Protein AF-A0A7U9XB16-F1 (afdb_monomer)

Foldseek 3Di:
DVLVVVLLVVLLVVLCCCQVPVQVVVVHDRDVLLSVLLNVLLCCVLVVHDDDDDDDPPRPVLVSNVSSVVSSLVSVCVRDPDDPVSPDDDDDDDDDPVVVVVSVVVVVVVVVVVPCDDPDDD

Solvent-accessible surface area (backbone atoms only — not comparable to full-atom values): 7614 Å² total; per-residue (Å²): 133,65,65,65,60,55,51,48,57,48,48,53,54,48,50,52,45,43,50,69,44,56,35,43,76,74,73,42,83,74,50,69,70,36,52,52,50,19,51,56,50,33,52,25,64,73,69,72,49,92,76,88,82,85,74,70,89,90,67,54,60,68,56,23,58,50,51,24,51,52,48,51,53,57,48,48,62,73,72,42,88,84,50,90,74,78,73,65,78,86,81,85,88,71,98,45,71,68,59,52,51,51,54,56,52,59,55,56,62,53,54,70,63,68,70,66,68,78,79,82,78,132

Mean predicted aligned error: 10.77 Å

Radius of gyration: 15.66 Å; Cα contacts (8 Å, |Δi|>4): 67; chains: 1; bounding box: 38×46×41 Å

Structure (mmCIF, N/CA/C/O backbone):
data_AF-A0A7U9XB16-F1
#
_entry.id   AF-A0A7U9XB16-F1
#
loop_
_atom_site.group_PDB
_atom_site.id
_atom_site.type_symbol
_atom_site.label_atom_id
_atom_site.label_alt_id
_atom_site.label_comp_id
_atom_site.label_asym_id
_atom_site.label_entity_id
_atom_site.label_seq_id
_atom_site.pdbx_PDB_ins_code
_atom_site.Cartn_x
_atom_site.Cartn_y
_atom_site.Cartn_z
_atom_site.occupancy
_atom_site.B_iso_or_equiv
_atom_site.auth_seq_id
_atom_site.auth_comp_id
_atom_site.auth_asym_id
_atom_site.auth_atom_id
_atom_site.pdbx_PDB_model_num
ATOM 1 N N . MET A 1 1 ? 15.401 4.416 -19.936 1.00 49.44 1 MET A N 1
ATOM 2 C CA . MET A 1 1 ? 14.492 4.409 -18.764 1.00 49.44 1 MET A CA 1
ATOM 3 C C . MET A 1 1 ? 13.010 4.359 -19.190 1.00 49.44 1 MET A C 1
ATOM 5 O O . MET A 1 1 ? 12.194 5.115 -18.683 1.00 49.44 1 MET A O 1
ATOM 9 N N . TYR A 1 2 ? 12.650 3.477 -20.139 1.00 48.41 2 TYR A N 1
ATOM 10 C CA . TYR A 1 2 ? 11.266 3.286 -20.622 1.00 48.41 2 TYR A CA 1
ATOM 11 C C . TYR A 1 2 ? 10.533 2.164 -19.861 1.00 48.41 2 TYR A C 1
ATOM 13 O O . TYR A 1 2 ? 9.336 2.269 -19.615 1.00 48.41 2 TYR A O 1
ATOM 21 N N . TYR A 1 3 ? 11.264 1.138 -19.411 1.00 53.72 3 TYR A N 1
ATOM 22 C CA . TYR A 1 3 ? 10.699 -0.035 -18.735 1.00 53.72 3 TYR A CA 1
ATOM 23 C C . TYR A 1 3 ? 10.036 0.284 -17.387 1.00 53.72 3 TYR A C 1
ATOM 25 O O . TYR A 1 3 ? 8.937 -0.190 -17.121 1.00 53.72 3 TYR A O 1
ATOM 33 N N . ILE A 1 4 ? 10.636 1.160 -16.573 1.00 62.09 4 ILE A N 1
ATOM 34 C CA . ILE A 1 4 ? 10.106 1.524 -15.244 1.00 62.09 4 ILE A CA 1
ATOM 35 C C . ILE A 1 4 ? 8.717 2.178 -15.348 1.00 62.09 4 ILE A C 1
ATOM 37 O O . ILE A 1 4 ? 7.835 1.884 -14.547 1.00 62.09 4 ILE A O 1
ATOM 41 N N . LYS A 1 5 ? 8.480 3.011 -16.373 1.00 66.88 5 LYS A N 1
ATOM 42 C CA . LYS A 1 5 ? 7.178 3.669 -16.579 1.00 66.88 5 LYS A CA 1
ATOM 43 C C . LYS A 1 5 ? 6.072 2.688 -16.969 1.00 66.88 5 LYS A C 1
ATOM 45 O O . LYS A 1 5 ? 4.922 2.897 -16.594 1.00 66.88 5 LYS A O 1
ATOM 50 N N . GLU A 1 6 ? 6.401 1.637 -17.716 1.00 73.12 6 GLU A N 1
ATOM 51 C CA . GLU A 1 6 ? 5.411 0.641 -18.136 1.00 73.12 6 GLU A CA 1
ATOM 52 C C . GLU A 1 6 ? 5.027 -0.292 -16.981 1.00 73.12 6 GLU A C 1
ATOM 54 O O . GLU A 1 6 ? 3.847 -0.593 -16.791 1.00 73.12 6 GLU A O 1
ATOM 59 N N . TYR A 1 7 ? 6.000 -0.673 -16.145 1.00 74.31 7 TYR A N 1
ATOM 60 C CA . TYR A 1 7 ? 5.732 -1.418 -14.915 1.00 74.31 7 TYR A CA 1
ATOM 61 C C . TYR A 1 7 ? 4.917 -0.609 -13.912 1.00 74.31 7 TYR A C 1
ATOM 63 O O . TYR A 1 7 ? 3.983 -1.155 -13.335 1.00 74.31 7 TYR A O 1
ATOM 71 N N . LEU A 1 8 ? 5.184 0.695 -13.780 1.00 75.94 8 LEU A N 1
ATOM 72 C CA . LEU A 1 8 ? 4.372 1.584 -12.950 1.00 75.94 8 LEU A CA 1
ATOM 73 C C . LEU A 1 8 ? 2.904 1.555 -13.402 1.00 75.94 8 LEU A C 1
ATOM 75 O O . LEU A 1 8 ? 2.014 1.233 -12.622 1.00 75.94 8 LEU A O 1
ATOM 79 N N . LYS A 1 9 ? 2.638 1.782 -14.695 1.00 83.06 9 LYS A N 1
ATOM 80 C CA . LYS A 1 9 ? 1.272 1.747 -15.252 1.00 83.06 9 LYS A CA 1
ATOM 81 C C . LYS A 1 9 ? 0.571 0.401 -15.063 1.00 83.06 9 LYS A C 1
ATOM 83 O O . LYS A 1 9 ? -0.655 0.364 -14.947 1.00 83.06 9 LYS A O 1
ATOM 88 N N . ARG A 1 10 ? 1.313 -0.709 -15.094 1.00 84.50 10 ARG A N 1
ATOM 89 C CA . ARG A 1 10 ? 0.769 -2.037 -14.774 1.00 84.50 10 ARG A CA 1
ATOM 90 C C . ARG A 1 10 ? 0.464 -2.169 -13.286 1.00 84.50 10 ARG A C 1
ATOM 92 O O . ARG A 1 10 ? -0.619 -2.632 -12.956 1.00 84.50 10 ARG A O 1
ATOM 99 N N . ALA A 1 11 ? 1.349 -1.692 -12.415 1.00 85.75 11 ALA A N 1
ATOM 100 C CA . ALA A 1 11 ? 1.143 -1.698 -10.973 1.00 85.75 11 ALA A CA 1
ATOM 101 C C . ALA A 1 11 ? -0.085 -0.871 -10.561 1.00 85.75 11 ALA A C 1
ATOM 103 O O . ALA A 1 11 ? -0.903 -1.370 -9.798 1.00 85.75 11 ALA A O 1
ATOM 104 N N . HIS A 1 12 ? -0.287 0.328 -11.124 1.00 87.81 12 HIS A N 1
ATOM 105 C CA . HIS A 1 12 ? -1.511 1.105 -10.880 1.00 87.81 12 HIS A CA 1
ATOM 106 C C . HIS A 1 12 ? -2.767 0.349 -11.341 1.00 87.81 12 HIS A C 1
ATOM 108 O O . HIS A 1 12 ? -3.714 0.223 -10.575 1.00 87.81 12 HIS A O 1
ATOM 114 N N . ARG A 1 13 ? -2.762 -0.250 -12.540 1.00 88.69 13 ARG A N 1
ATOM 115 C CA . ARG A 1 13 ? -3.906 -1.061 -12.997 1.00 88.69 13 ARG A CA 1
ATOM 116 C C . ARG A 1 13 ? -4.171 -2.281 -12.113 1.00 88.69 13 ARG A C 1
ATOM 118 O O . ARG A 1 13 ? -5.326 -2.654 -11.911 1.00 88.69 13 ARG A O 1
ATOM 125 N N . GLU A 1 14 ? -3.122 -2.912 -11.588 1.00 89.69 14 GLU A N 1
ATOM 126 C CA . GLU A 1 14 ? -3.270 -4.009 -10.630 1.00 89.69 14 GLU A CA 1
ATOM 127 C C . GLU A 1 14 ? -3.847 -3.526 -9.296 1.00 89.69 14 GLU A C 1
ATOM 129 O O . GLU A 1 14 ? -4.705 -4.218 -8.759 1.00 89.69 14 GLU A O 1
ATOM 134 N N . ILE A 1 15 ? -3.463 -2.342 -8.797 1.00 89.12 15 ILE A N 1
ATOM 135 C CA . ILE A 1 15 ? -4.104 -1.726 -7.619 1.00 89.12 15 ILE A CA 1
ATOM 136 C C . ILE A 1 15 ? -5.609 -1.598 -7.868 1.00 89.12 15 ILE A C 1
ATOM 138 O O . ILE A 1 15 ? -6.395 -2.132 -7.088 1.00 89.12 15 ILE A O 1
ATOM 142 N N . ASP A 1 16 ? -6.016 -0.975 -8.975 1.00 90.44 16 ASP A N 1
ATOM 143 C CA . ASP A 1 16 ? -7.437 -0.808 -9.298 1.00 90.44 16 ASP A CA 1
ATOM 144 C C . ASP A 1 16 ? -8.170 -2.152 -9.348 1.00 90.44 16 ASP A C 1
ATOM 146 O O . ASP A 1 16 ? -9.249 -2.299 -8.781 1.00 90.44 16 ASP A O 1
ATOM 150 N N . THR A 1 17 ? -7.561 -3.162 -9.972 1.00 89.25 17 THR A N 1
ATOM 151 C CA . THR A 1 17 ? -8.146 -4.506 -10.078 1.00 89.25 17 THR A CA 1
ATOM 152 C C . THR A 1 17 ? -8.288 -5.166 -8.704 1.00 89.25 17 THR A C 1
ATOM 154 O O . THR A 1 17 ? -9.328 -5.745 -8.396 1.00 89.25 17 THR A O 1
ATOM 157 N N . ILE A 1 18 ? -7.277 -5.050 -7.842 1.00 87.94 18 ILE A N 1
ATOM 158 C CA . ILE A 1 18 ? -7.308 -5.622 -6.493 1.00 87.94 18 ILE A CA 1
ATOM 159 C C . ILE A 1 18 ? -8.415 -4.965 -5.665 1.00 87.94 18 ILE A C 1
ATOM 161 O O . ILE A 1 18 ? -9.230 -5.665 -5.071 1.00 87.94 18 ILE A O 1
ATOM 165 N N . PHE A 1 19 ? -8.485 -3.635 -5.647 1.00 87.50 19 PHE A N 1
ATOM 166 C CA . PHE A 1 19 ? -9.441 -2.927 -4.796 1.00 87.50 19 PHE A CA 1
ATOM 167 C C . PHE A 1 19 ? -10.868 -2.904 -5.344 1.00 87.50 19 PHE A C 1
ATOM 169 O O . PHE A 1 19 ? -11.803 -2.841 -4.550 1.00 87.50 19 PHE A O 1
ATOM 176 N N . ARG A 1 20 ? -11.058 -2.938 -6.669 1.00 88.88 20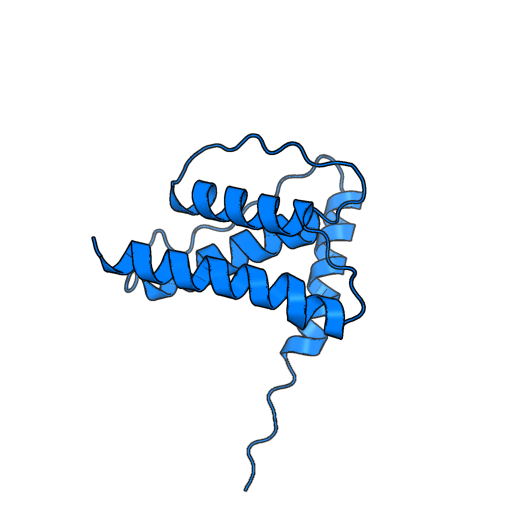 ARG A N 1
ATOM 177 C CA . ARG A 1 20 ? -12.386 -2.832 -7.302 1.00 88.88 20 ARG A CA 1
ATOM 178 C C . ARG A 1 20 ? -12.981 -4.169 -7.731 1.00 88.88 20 ARG A C 1
ATOM 180 O O . ARG A 1 20 ? -14.187 -4.226 -7.944 1.00 88.88 20 ARG A O 1
ATOM 187 N N . VAL A 1 21 ? -12.172 -5.221 -7.853 1.00 88.44 21 VAL A N 1
ATOM 188 C CA . VAL A 1 21 ? -12.638 -6.562 -8.248 1.00 88.44 21 VAL A CA 1
ATOM 189 C C . VAL A 1 21 ? -12.365 -7.565 -7.135 1.00 88.44 21 VAL A C 1
ATOM 191 O O . VAL A 1 21 ? -13.303 -8.034 -6.497 1.00 88.44 21 VAL A O 1
ATOM 194 N N . LEU A 1 22 ? -11.089 -7.823 -6.827 1.00 86.50 22 LEU A N 1
ATOM 195 C CA . LEU A 1 22 ? -10.709 -8.901 -5.908 1.00 86.50 22 LEU A CA 1
ATOM 196 C C . LEU A 1 22 ? -11.263 -8.677 -4.494 1.00 86.50 22 LEU A C 1
ATOM 198 O O . LEU A 1 22 ? -11.813 -9.581 -3.876 1.00 86.50 22 LEU A O 1
ATOM 202 N N . PHE A 1 23 ? -11.123 -7.469 -3.958 1.00 85.44 23 PHE A N 1
ATOM 203 C CA . PHE A 1 23 ? -11.565 -7.136 -2.606 1.00 85.44 23 PHE A CA 1
ATOM 204 C C . PHE A 1 23 ? -13.098 -7.219 -2.454 1.00 85.44 23 PHE A C 1
ATOM 206 O O . PHE A 1 23 ? -13.553 -7.879 -1.514 1.00 85.44 23 PHE A O 1
ATOM 213 N N . PRO A 1 24 ? -13.899 -6.650 -3.374 1.00 85.69 24 PRO A N 1
ATOM 214 C CA . PRO A 1 24 ? -15.351 -6.830 -3.397 1.00 85.69 24 PRO A CA 1
ATOM 215 C C . PRO A 1 24 ? -15.820 -8.274 -3.532 1.00 85.69 24 PRO A C 1
ATOM 217 O O . PRO A 1 24 ? -16.772 -8.652 -2.852 1.00 85.69 24 PRO A O 1
ATOM 220 N N . GLU A 1 25 ? -15.144 -9.100 -4.335 1.00 86.12 25 GLU A N 1
ATOM 221 C CA . GLU A 1 25 ? -15.458 -10.534 -4.445 1.00 86.12 25 GLU A CA 1
ATOM 222 C C . GLU A 1 25 ? -15.322 -11.269 -3.103 1.00 86.12 25 GLU A C 1
ATOM 224 O O . GLU A 1 25 ? -16.076 -12.198 -2.822 1.00 86.12 25 GLU A O 1
ATOM 229 N N . HIS A 1 26 ? -14.417 -10.810 -2.236 1.00 82.06 26 HIS A N 1
ATOM 230 C CA . HIS A 1 26 ? -14.216 -11.349 -0.887 1.00 82.06 26 HIS A CA 1
ATOM 231 C C . HIS A 1 26 ? -15.040 -10.605 0.184 1.00 82.06 26 HIS A C 1
ATOM 233 O O . HIS A 1 26 ? -14.792 -10.758 1.381 1.00 82.06 26 HIS A O 1
ATOM 239 N N . GLY A 1 27 ? -16.023 -9.792 -0.222 1.00 81.31 27 GLY A N 1
ATOM 240 C CA . GLY A 1 27 ? -16.949 -9.103 0.682 1.00 81.31 27 GLY A CA 1
ATOM 241 C C . GLY A 1 27 ? -16.409 -7.815 1.310 1.00 81.31 27 GLY A C 1
ATOM 242 O O . GLY A 1 27 ? -16.980 -7.331 2.289 1.00 81.31 27 GLY A O 1
ATOM 243 N N . MET A 1 28 ? -15.323 -7.241 0.781 1.00 81.88 28 MET A N 1
ATOM 244 C CA . MET A 1 28 ? -14.808 -5.948 1.241 1.00 81.88 28 MET A CA 1
ATOM 245 C C . MET A 1 28 ? -15.418 -4.779 0.460 1.00 81.88 28 MET A C 1
ATOM 247 O O . MET A 1 28 ? -15.577 -4.828 -0.755 1.00 81.88 28 MET A O 1
ATOM 251 N N . ALA A 1 29 ? -15.739 -3.691 1.159 1.00 82.81 29 ALA A N 1
ATOM 252 C CA . ALA A 1 29 ? -16.276 -2.488 0.529 1.00 82.81 29 ALA A CA 1
ATOM 253 C C . ALA A 1 29 ? -15.188 -1.716 -0.236 1.00 82.81 29 ALA A C 1
ATOM 255 O O . ALA A 1 29 ? -14.095 -1.497 0.291 1.00 82.81 29 ALA A O 1
ATOM 256 N N . VAL A 1 30 ? -15.521 -1.243 -1.440 1.00 83.31 30 VAL A N 1
ATOM 257 C CA . VAL A 1 30 ? -14.660 -0.336 -2.213 1.00 83.31 30 VAL A CA 1
ATOM 258 C C . VAL A 1 30 ? -14.651 1.040 -1.555 1.00 83.31 30 VAL A C 1
ATOM 260 O O . VAL A 1 30 ? -15.705 1.588 -1.230 1.00 83.31 30 VAL A O 1
ATOM 263 N N . ARG A 1 31 ? -13.457 1.602 -1.365 1.00 84.62 31 ARG A N 1
ATOM 264 C CA . ARG A 1 31 ? -13.245 2.945 -0.815 1.00 84.62 31 ARG A CA 1
ATOM 265 C C . ARG A 1 31 ? -12.203 3.662 -1.658 1.00 84.62 31 ARG A C 1
ATOM 267 O O . ARG A 1 31 ? -11.048 3.244 -1.681 1.00 84.62 31 ARG A O 1
ATOM 274 N N . GLU A 1 32 ? -12.599 4.720 -2.353 1.00 84.75 32 GLU A N 1
ATOM 275 C CA . GLU A 1 32 ? -11.709 5.424 -3.287 1.00 84.75 32 GLU A CA 1
ATOM 276 C C . GLU A 1 32 ? -10.523 6.077 -2.566 1.00 84.75 32 GLU A C 1
ATOM 278 O O . GLU A 1 32 ? -9.404 6.050 -3.070 1.00 84.75 32 GLU A O 1
ATOM 283 N N . GLU A 1 33 ? -10.709 6.550 -1.332 1.00 83.56 33 GLU A N 1
ATOM 284 C CA . GLU A 1 33 ? -9.624 7.115 -0.524 1.00 83.56 33 GLU A CA 1
ATOM 285 C C . GLU A 1 33 ? -8.537 6.076 -0.219 1.00 83.56 33 GLU A C 1
ATOM 287 O O . GLU A 1 33 ? -7.353 6.400 -0.142 1.00 83.56 33 GLU A O 1
ATOM 292 N N . GLN A 1 34 ? -8.923 4.805 -0.070 1.00 85.06 34 GLN A N 1
ATOM 293 C CA . GLN A 1 34 ? -7.991 3.701 0.154 1.00 85.06 34 GLN A CA 1
ATOM 294 C C . GLN A 1 34 ? -7.170 3.393 -1.109 1.00 85.06 34 GLN A C 1
ATOM 296 O O . GLN A 1 34 ? -5.977 3.102 -1.008 1.00 85.06 34 GLN A O 1
ATOM 301 N N . ILE A 1 35 ? -7.803 3.482 -2.282 1.00 88.06 35 ILE A N 1
ATOM 302 C CA . ILE A 1 35 ? -7.179 3.271 -3.596 1.00 88.06 35 ILE A CA 1
ATOM 303 C C . ILE A 1 35 ? -6.188 4.400 -3.886 1.00 88.06 35 ILE A C 1
ATOM 305 O O . ILE A 1 35 ? -5.026 4.139 -4.197 1.00 88.06 35 ILE A O 1
ATOM 309 N N . MET A 1 36 ? -6.615 5.651 -3.694 1.00 87.38 36 MET A N 1
ATOM 310 C CA . MET A 1 36 ? -5.761 6.829 -3.851 1.00 87.38 36 MET A CA 1
ATOM 311 C C . MET A 1 36 ? -4.536 6.770 -2.938 1.00 87.38 36 MET A C 1
ATOM 313 O O . MET A 1 36 ? -3.416 6.961 -3.409 1.00 87.38 36 MET A O 1
ATOM 317 N N . LEU A 1 37 ? -4.733 6.423 -1.661 1.00 87.44 37 LEU A N 1
ATOM 318 C CA . LEU A 1 37 ? -3.63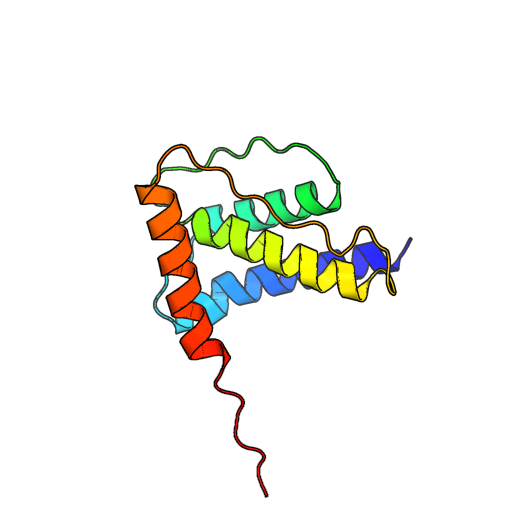7 6.231 -0.714 1.00 87.44 37 LEU A CA 1
ATOM 319 C C . LEU A 1 37 ? -2.660 5.149 -1.196 1.00 87.44 37 LEU A C 1
ATOM 321 O O . LEU A 1 37 ? -1.449 5.327 -1.118 1.00 87.44 37 LEU A O 1
ATOM 325 N N . CYS A 1 38 ? -3.167 4.025 -1.711 1.00 89.00 38 CYS A N 1
ATOM 326 C CA . CYS A 1 38 ? -2.319 2.947 -2.217 1.00 89.00 38 CYS A CA 1
ATOM 327 C C . CYS A 1 38 ? -1.455 3.404 -3.403 1.00 89.00 38 CYS A C 1
ATOM 329 O O . CYS A 1 38 ? -0.277 3.048 -3.469 1.00 89.00 38 CYS A O 1
ATOM 331 N N . HIS A 1 39 ? -2.017 4.192 -4.323 1.00 88.62 39 HIS A N 1
ATOM 332 C CA . HIS A 1 39 ? -1.271 4.757 -5.447 1.00 88.62 39 HIS A CA 1
ATOM 333 C C . HIS A 1 39 ? -0.192 5.734 -4.989 1.00 88.62 39 HIS A C 1
ATOM 335 O O . HIS A 1 39 ? 0.965 5.575 -5.370 1.00 88.62 39 HIS A O 1
ATOM 341 N N . GLU A 1 40 ? -0.547 6.683 -4.122 1.00 87.75 40 GLU A N 1
ATOM 342 C CA . GLU A 1 40 ? 0.401 7.656 -3.580 1.00 87.75 40 GLU A CA 1
ATOM 343 C C . GLU A 1 40 ? 1.558 6.955 -2.855 1.00 87.75 40 GLU A C 1
ATOM 345 O O . GLU A 1 40 ? 2.729 7.290 -3.042 1.00 87.75 40 GLU A O 1
ATOM 350 N N . MET A 1 41 ? 1.257 5.936 -2.051 1.00 87.38 41 MET A N 1
ATOM 351 C CA . MET A 1 41 ? 2.284 5.173 -1.349 1.00 87.38 41 MET A CA 1
ATOM 352 C C . MET A 1 41 ? 3.185 4.394 -2.306 1.00 87.38 41 MET A C 1
ATOM 354 O O . MET A 1 41 ? 4.399 4.379 -2.105 1.00 87.38 41 MET A O 1
ATOM 358 N N . LEU A 1 42 ? 2.626 3.762 -3.342 1.00 86.62 42 LEU A N 1
ATOM 359 C CA . LEU A 1 42 ? 3.411 3.034 -4.339 1.00 86.62 42 LEU A CA 1
ATOM 360 C C . LEU A 1 42 ? 4.389 3.967 -5.070 1.00 86.62 42 LEU A C 1
ATOM 362 O O . LEU A 1 42 ? 5.571 3.636 -5.191 1.00 86.62 42 LEU A O 1
ATOM 366 N N . ASP A 1 43 ? 3.915 5.137 -5.499 1.00 85.38 43 ASP A N 1
ATOM 367 C CA . ASP A 1 43 ? 4.733 6.139 -6.186 1.00 85.38 43 ASP A CA 1
ATOM 368 C C . ASP A 1 43 ? 5.882 6.630 -5.304 1.00 85.38 43 ASP A C 1
ATOM 370 O O . ASP A 1 43 ? 7.028 6.721 -5.752 1.00 85.38 43 ASP A O 1
ATOM 374 N N . ASN A 1 44 ? 5.611 6.879 -4.022 1.00 84.88 44 ASN A N 1
ATOM 375 C CA . ASN A 1 44 ? 6.633 7.316 -3.075 1.00 84.88 44 ASN A CA 1
ATOM 376 C C . ASN A 1 44 ? 7.635 6.207 -2.719 1.00 84.88 44 ASN A C 1
ATOM 378 O O . ASN A 1 44 ? 8.835 6.477 -2.632 1.00 84.88 44 ASN A O 1
ATOM 382 N N . LEU A 1 45 ? 7.181 4.956 -2.580 1.00 80.81 45 LEU A N 1
ATOM 383 C CA . LEU A 1 45 ? 8.055 3.803 -2.336 1.00 80.81 45 LEU A CA 1
ATOM 384 C C . LEU A 1 45 ? 9.019 3.562 -3.507 1.00 80.81 45 LEU A C 1
ATOM 386 O O . LEU A 1 45 ? 10.203 3.305 -3.283 1.00 80.81 45 LEU A O 1
ATOM 390 N N . LEU A 1 46 ? 8.538 3.677 -4.749 1.00 76.19 46 LEU A N 1
ATOM 391 C CA . LEU A 1 46 ? 9.365 3.526 -5.952 1.00 76.19 46 LEU A CA 1
ATOM 392 C C . LEU A 1 46 ? 10.259 4.746 -6.200 1.00 76.19 46 LEU A C 1
ATOM 394 O O . LEU A 1 46 ? 11.416 4.594 -6.593 1.00 76.19 46 LEU A O 1
ATOM 398 N N . GLY A 1 47 ? 9.750 5.946 -5.915 1.00 73.69 47 GLY A N 1
ATOM 399 C CA . GLY A 1 47 ? 10.502 7.198 -5.968 1.00 73.69 47 GLY A CA 1
ATOM 400 C C . GLY A 1 47 ? 11.541 7.352 -4.854 1.00 73.69 47 GLY A C 1
ATOM 401 O O . GLY A 1 47 ? 12.358 8.266 -4.925 1.00 73.69 47 GLY A O 1
ATOM 402 N N . ARG A 1 48 ? 11.541 6.457 -3.850 1.00 73.62 48 ARG A N 1
ATOM 403 C CA . ARG A 1 48 ? 12.364 6.534 -2.626 1.00 73.62 48 ARG A CA 1
ATOM 404 C C . ARG A 1 48 ? 12.172 7.850 -1.863 1.00 73.62 48 ARG A C 1
ATOM 406 O O . ARG A 1 48 ? 13.109 8.362 -1.253 1.00 73.62 48 ARG A O 1
ATOM 413 N N . ASN A 1 49 ? 10.952 8.373 -1.897 1.00 80.12 49 ASN A N 1
ATOM 414 C CA . ASN A 1 49 ? 10.568 9.616 -1.245 1.00 80.12 49 ASN A CA 1
ATOM 415 C C . ASN A 1 49 ? 9.869 9.337 0.088 1.00 80.12 49 ASN A C 1
ATOM 417 O O . ASN A 1 49 ? 9.281 8.275 0.299 1.00 80.12 49 ASN A O 1
ATOM 421 N N . ILE A 1 50 ? 9.924 10.313 0.991 1.00 82.12 50 ILE A N 1
ATOM 422 C CA . ILE A 1 50 ? 9.143 10.290 2.228 1.00 82.12 50 ILE A CA 1
ATOM 423 C C . ILE A 1 50 ? 7.774 10.897 1.922 1.00 82.12 50 ILE A C 1
ATOM 425 O O . ILE A 1 50 ? 7.698 12.044 1.485 1.00 82.12 50 ILE A O 1
ATOM 429 N N . ALA A 1 51 ? 6.711 10.135 2.179 1.00 80.69 51 ALA A N 1
ATOM 430 C CA . ALA A 1 51 ? 5.329 10.582 2.042 1.00 80.69 51 ALA A CA 1
ATOM 431 C C . ALA A 1 51 ? 4.693 10.790 3.417 1.00 80.69 51 ALA A C 1
ATOM 433 O O . ALA A 1 51 ? 4.855 9.956 4.313 1.00 80.69 51 ALA A O 1
ATOM 434 N N . LEU A 1 52 ? 3.945 11.880 3.573 1.00 81.19 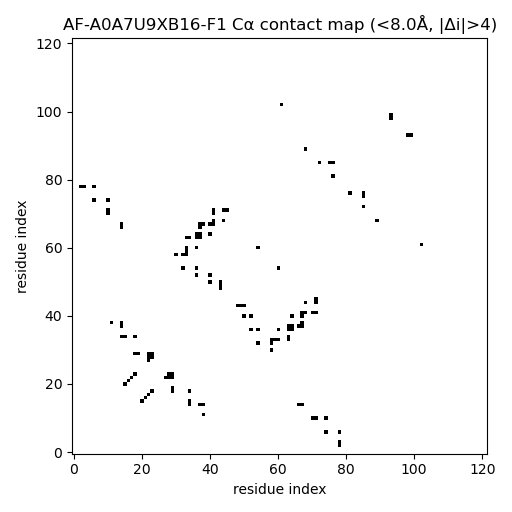52 LEU A N 1
ATOM 435 C CA . LEU A 1 52 ? 3.085 12.112 4.728 1.00 81.19 52 LEU A CA 1
ATOM 436 C C . LEU A 1 52 ? 1.641 11.936 4.274 1.00 81.19 52 LEU A C 1
ATOM 438 O O . LEU A 1 52 ? 1.034 12.869 3.759 1.00 81.19 52 LEU A O 1
ATOM 442 N N . CYS A 1 53 ? 1.112 10.728 4.447 1.00 76.12 53 CYS A N 1
ATOM 443 C CA . CYS A 1 53 ? -0.235 10.403 4.003 1.00 76.12 53 CYS A CA 1
ATOM 444 C C . CYS A 1 53 ? -1.198 10.469 5.192 1.00 76.12 53 CYS A C 1
ATOM 446 O O . CYS A 1 53 ? -1.136 9.627 6.095 1.00 76.12 53 CYS A O 1
ATOM 448 N N . ASP A 1 54 ? -2.084 11.462 5.194 1.00 71.38 54 ASP A N 1
ATOM 449 C CA . ASP A 1 54 ? -3.166 11.536 6.169 1.00 71.38 54 ASP A CA 1
ATOM 450 C C . ASP A 1 54 ? -4.346 10.702 5.671 1.00 71.38 54 ASP A C 1
ATOM 452 O O . ASP A 1 54 ? -4.789 10.825 4.531 1.00 71.38 54 ASP A O 1
ATOM 456 N N . ALA A 1 55 ? -4.846 9.807 6.511 1.00 67.62 55 ALA A N 1
ATOM 457 C CA . ALA A 1 55 ? -5.982 8.987 6.137 1.00 67.62 55 ALA A CA 1
ATOM 458 C C . ALA A 1 55 ? -6.864 8.738 7.356 1.00 67.62 55 ALA A C 1
ATOM 460 O O . ALA A 1 55 ? -6.400 8.319 8.422 1.00 67.62 55 ALA A O 1
ATOM 461 N N . GLY A 1 56 ? -8.164 8.977 7.182 1.00 67.12 56 GLY A N 1
ATOM 462 C CA . GLY A 1 56 ? -9.174 8.886 8.233 1.00 67.12 56 GLY A CA 1
ATOM 463 C C . GLY A 1 56 ? -9.219 7.528 8.943 1.00 67.12 56 GLY A C 1
ATOM 464 O O . GLY A 1 56 ? -8.793 6.481 8.431 1.00 67.12 56 GLY A O 1
ATOM 465 N N . VAL A 1 57 ? -9.694 7.534 10.188 1.00 66.25 57 VAL A N 1
ATOM 466 C CA . VAL A 1 57 ? -9.821 6.327 11.020 1.00 66.25 57 VAL A CA 1
ATOM 467 C C . VAL A 1 57 ? -10.839 5.370 10.388 1.00 66.25 57 VAL A C 1
ATOM 469 O O . VAL A 1 57 ? -11.885 5.790 9.914 1.00 66.25 57 VAL A O 1
ATOM 472 N N . GLY A 1 58 ? -10.522 4.073 10.348 1.00 65.25 58 GLY A N 1
ATOM 473 C CA . GLY A 1 58 ? -11.445 3.048 9.848 1.00 65.25 58 GLY A CA 1
ATOM 474 C C . GLY A 1 58 ? -11.482 2.841 8.330 1.00 65.25 58 GLY A C 1
ATOM 475 O O . GLY A 1 58 ? -12.148 1.906 7.903 1.00 65.25 58 GLY A O 1
ATOM 476 N N . ILE A 1 59 ? -10.729 3.604 7.521 1.00 67.44 59 ILE A N 1
ATOM 477 C CA . ILE A 1 59 ? -10.728 3.513 6.038 1.00 67.44 59 ILE A CA 1
ATOM 478 C C . ILE A 1 59 ? -10.103 2.208 5.499 1.00 67.44 59 ILE A C 1
ATOM 480 O O . ILE A 1 59 ? -10.359 1.827 4.364 1.00 67.44 59 ILE A O 1
ATOM 484 N N . GLY A 1 60 ? -9.379 1.440 6.319 1.00 67.56 60 GLY A N 1
ATOM 485 C CA . GLY A 1 60 ? -8.708 0.211 5.863 1.00 67.56 60 GLY A CA 1
ATOM 486 C C . GLY A 1 60 ? -7.292 0.456 5.331 1.00 67.56 60 GLY A C 1
ATOM 487 O O . GLY A 1 60 ? -6.790 -0.313 4.514 1.00 67.56 60 GLY A O 1
ATOM 488 N N . LYS A 1 61 ? -6.621 1.505 5.834 1.00 81.94 61 LYS A N 1
ATOM 489 C CA . LYS A 1 61 ? -5.230 1.878 5.509 1.00 81.94 61 LYS A CA 1
ATOM 490 C C . LYS A 1 61 ? -4.269 0.687 5.486 1.00 81.94 61 LYS A C 1
ATOM 492 O O . LYS A 1 61 ? -3.360 0.657 4.668 1.00 81.94 61 LYS A O 1
ATOM 497 N N . THR A 1 62 ? -4.514 -0.308 6.342 1.00 82.88 62 THR A N 1
ATOM 498 C CA . THR A 1 62 ? -3.727 -1.540 6.418 1.00 82.88 62 THR A CA 1
ATOM 499 C C . THR A 1 62 ? -3.568 -2.270 5.108 1.00 82.88 62 THR A C 1
ATOM 501 O O . THR A 1 62 ? -2.446 -2.569 4.711 1.00 82.88 62 THR A O 1
ATOM 504 N N . TYR A 1 63 ? -4.661 -2.489 4.393 1.00 82.00 63 TYR A N 1
ATOM 505 C CA . TYR A 1 63 ? -4.569 -3.138 3.096 1.00 82.00 63 TYR A CA 1
ATOM 506 C C . TYR A 1 63 ? -3.917 -2.235 2.043 1.00 82.00 63 TYR A C 1
ATOM 508 O O . TYR A 1 63 ? -3.189 -2.750 1.205 1.00 82.00 63 TYR A O 1
ATOM 516 N N . ALA A 1 64 ? -4.095 -0.909 2.118 1.00 85.81 64 ALA A N 1
ATOM 517 C CA . ALA A 1 64 ? -3.477 0.031 1.178 1.00 85.81 64 ALA A CA 1
ATOM 518 C C . ALA A 1 64 ? -1.945 -0.064 1.198 1.00 85.81 64 ALA A C 1
ATOM 520 O O . ALA A 1 64 ? -1.333 -0.353 0.171 1.00 85.81 64 ALA A O 1
ATOM 521 N N . TYR A 1 65 ? -1.314 0.086 2.369 1.00 85.56 65 TYR A N 1
ATOM 522 C CA . TYR A 1 65 ? 0.148 0.012 2.427 1.00 85.56 65 TYR A CA 1
ATOM 523 C C . TYR A 1 65 ? 0.692 -1.397 2.200 1.00 85.56 65 TYR A C 1
ATOM 525 O O . TYR A 1 65 ? 1.772 -1.534 1.631 1.00 85.56 65 TYR A O 1
ATOM 533 N N . LEU A 1 66 ? -0.040 -2.449 2.586 1.00 86.31 66 LEU A N 1
ATOM 534 C CA . LEU A 1 66 ? 0.378 -3.825 2.308 1.00 86.31 66 LEU A CA 1
ATOM 535 C C . LEU A 1 66 ? 0.378 -4.121 0.804 1.00 86.31 66 LEU A C 1
ATOM 537 O O . LEU A 1 66 ? 1.378 -4.624 0.295 1.00 86.31 66 LEU A O 1
ATOM 541 N N . VAL A 1 67 ? -0.695 -3.769 0.087 1.00 87.88 67 VAL A N 1
ATOM 542 C CA . VAL A 1 67 ? -0.787 -3.961 -1.369 1.00 87.88 67 VAL A CA 1
ATOM 543 C C . VAL A 1 67 ? 0.293 -3.149 -2.084 1.00 87.88 67 VAL A C 1
ATOM 545 O O . VAL A 1 67 ? 1.009 -3.708 -2.914 1.00 87.88 67 VAL A O 1
ATOM 548 N N . ALA A 1 68 ? 0.496 -1.882 -1.707 1.00 86.94 68 ALA A N 1
ATOM 549 C CA . ALA A 1 68 ? 1.568 -1.055 -2.264 1.00 86.94 68 ALA A CA 1
ATOM 550 C C . ALA A 1 68 ? 2.954 -1.702 -2.080 1.00 86.94 68 ALA A C 1
ATOM 552 O O . ALA A 1 68 ? 3.734 -1.778 -3.029 1.00 86.94 68 ALA A O 1
ATOM 553 N N . CYS A 1 69 ? 3.249 -2.236 -0.890 1.00 84.88 69 CYS A N 1
ATOM 554 C CA . CYS A 1 69 ? 4.521 -2.903 -0.603 1.00 84.88 69 CYS A CA 1
ATOM 555 C C . CYS A 1 69 ? 4.709 -4.206 -1.396 1.00 84.88 69 CYS A C 1
ATOM 557 O O . CYS A 1 69 ? 5.805 -4.470 -1.893 1.00 84.88 69 CYS A O 1
ATOM 559 N N . VAL A 1 70 ? 3.654 -5.017 -1.530 1.00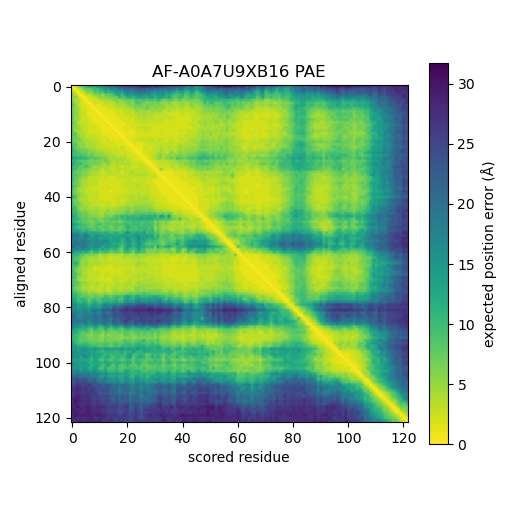 85.81 70 VAL A N 1
ATOM 560 C CA . VAL A 1 70 ? 3.686 -6.271 -2.303 1.00 85.81 70 VAL A CA 1
ATOM 561 C C . VAL A 1 70 ? 3.901 -5.988 -3.787 1.00 85.81 70 VAL A C 1
ATOM 563 O O . VAL A 1 70 ? 4.743 -6.631 -4.414 1.00 85.81 70 VAL A O 1
ATOM 566 N N . LEU A 1 71 ? 3.190 -5.008 -4.349 1.00 84.88 71 LEU A N 1
ATOM 567 C CA . LEU A 1 71 ? 3.344 -4.629 -5.752 1.00 84.88 71 LEU A CA 1
ATOM 568 C C . LEU A 1 71 ? 4.714 -4.010 -6.017 1.00 84.88 71 LEU A C 1
ATOM 570 O O . LEU A 1 71 ? 5.370 -4.403 -6.977 1.00 84.88 71 LEU A O 1
ATOM 574 N N . MET A 1 72 ? 5.193 -3.123 -5.141 1.00 80.38 72 MET A N 1
ATOM 575 C CA . MET A 1 72 ? 6.550 -2.581 -5.231 1.00 80.38 72 MET A CA 1
ATOM 576 C C . MET A 1 72 ? 7.586 -3.708 -5.289 1.00 80.38 72 MET A C 1
ATOM 578 O O . MET A 1 72 ? 8.376 -3.754 -6.225 1.00 80.38 72 MET A O 1
ATOM 582 N N . ARG A 1 73 ? 7.508 -4.689 -4.380 1.00 78.00 73 ARG A N 1
ATOM 583 C CA . ARG A 1 73 ? 8.372 -5.882 -4.397 1.00 78.00 73 ARG A CA 1
ATOM 584 C C . ARG A 1 73 ? 8.255 -6.679 -5.698 1.00 78.00 73 ARG A C 1
ATOM 586 O O . ARG A 1 73 ? 9.278 -6.994 -6.299 1.00 78.00 73 ARG A O 1
ATOM 593 N N . LYS A 1 74 ? 7.032 -6.996 -6.135 1.00 80.19 74 LYS A N 1
ATOM 594 C CA . LYS A 1 74 ? 6.767 -7.773 -7.357 1.00 80.19 74 LYS A CA 1
ATOM 595 C C . LYS A 1 74 ? 7.376 -7.103 -8.589 1.00 80.19 74 LYS A C 1
ATOM 597 O O . LYS A 1 74 ? 8.017 -7.772 -9.389 1.00 80.19 74 LYS A O 1
ATOM 602 N N . TYR A 1 75 ? 7.192 -5.794 -8.738 1.00 75.31 75 TYR A N 1
ATOM 603 C CA . TYR A 1 75 ? 7.676 -5.057 -9.904 1.00 75.31 75 TYR A CA 1
ATOM 604 C C . TYR A 1 75 ? 9.150 -4.673 -9.819 1.00 75.31 75 TYR A C 1
ATOM 606 O O . TYR A 1 75 ? 9.785 -4.601 -10.866 1.00 75.31 75 TYR A O 1
ATOM 614 N N . SER A 1 76 ? 9.715 -4.493 -8.622 1.00 68.44 76 SER A N 1
ATOM 615 C CA . SER A 1 76 ? 11.167 -4.370 -8.457 1.00 68.44 76 SER A CA 1
ATOM 616 C C . SER A 1 76 ? 11.875 -5.619 -8.983 1.00 68.44 76 SER A C 1
ATOM 618 O O . SER A 1 76 ? 12.692 -5.475 -9.884 1.00 68.44 76 SER A O 1
ATOM 620 N N . LEU A 1 77 ? 11.436 -6.816 -8.561 1.00 65.31 77 LEU A N 1
ATOM 621 C CA . LEU A 1 77 ? 11.983 -8.107 -9.019 1.00 65.31 77 LEU A CA 1
ATOM 622 C C . LEU A 1 77 ? 11.897 -8.323 -10.540 1.00 65.31 77 LEU A C 1
ATOM 624 O O . LEU A 1 77 ? 12.685 -9.067 -11.114 1.00 65.31 77 LEU A O 1
ATOM 628 N N . LEU A 1 78 ? 10.897 -7.727 -11.197 1.00 64.06 78 LEU A N 1
ATOM 629 C CA . LEU A 1 78 ? 10.694 -7.840 -12.646 1.00 64.06 78 LEU A CA 1
ATOM 630 C C . LEU A 1 78 ? 11.461 -6.773 -13.444 1.00 64.06 78 LEU A C 1
ATOM 632 O O . LEU A 1 78 ? 11.674 -6.943 -14.647 1.00 64.06 78 LEU A O 1
ATOM 636 N N . ALA A 1 79 ? 11.818 -5.654 -12.812 1.00 60.94 79 ALA A N 1
ATOM 637 C CA . ALA A 1 79 ? 12.468 -4.519 -13.460 1.00 60.94 79 ALA A CA 1
ATOM 638 C C . ALA A 1 79 ? 13.999 -4.586 -13.383 1.00 60.94 79 ALA A C 1
ATOM 640 O O . ALA A 1 79 ? 14.664 -4.090 -14.295 1.00 60.94 79 ALA A O 1
ATOM 641 N N . GLU A 1 80 ? 14.558 -5.198 -12.339 1.00 55.38 80 GLU A N 1
ATOM 642 C CA . GLU A 1 80 ? 15.999 -5.329 -12.137 1.00 55.38 80 GLU A CA 1
ATOM 643 C C . GLU A 1 80 ? 16.353 -6.816 -12.014 1.00 55.38 80 GLU A C 1
ATOM 645 O O . GLU A 1 80 ? 15.984 -7.496 -11.073 1.00 55.38 80 GLU A O 1
ATOM 650 N N . GLY A 1 81 ? 17.058 -7.380 -12.993 1.00 49.56 81 GLY A N 1
ATOM 651 C CA . GLY A 1 81 ? 17.583 -8.736 -12.845 1.00 49.56 81 GLY A CA 1
ATOM 652 C C . GLY A 1 81 ? 18.617 -8.771 -11.717 1.00 49.56 81 GLY A C 1
ATOM 653 O O . GLY A 1 81 ? 19.744 -8.330 -11.924 1.00 49.56 81 GLY A O 1
ATOM 654 N N . CYS A 1 82 ? 18.244 -9.305 -10.553 1.00 48.28 82 CYS A N 1
ATOM 655 C CA . CYS A 1 82 ? 19.133 -9.661 -9.444 1.00 48.28 82 CYS A CA 1
ATOM 656 C C . CYS A 1 82 ? 20.023 -8.509 -8.937 1.00 48.28 82 CYS A C 1
ATOM 658 O O . CYS A 1 82 ? 21.253 -8.589 -8.986 1.00 48.28 82 CYS A O 1
ATOM 660 N N . SER A 1 83 ? 19.420 -7.456 -8.386 1.00 45.69 83 SER A N 1
ATOM 661 C CA . SER A 1 83 ? 20.162 -6.449 -7.616 1.00 45.69 83 SER A CA 1
ATOM 662 C C . SER A 1 83 ? 20.105 -6.787 -6.116 1.00 45.69 83 SER A C 1
ATOM 664 O O . SER A 1 83 ? 19.025 -7.028 -5.578 1.00 45.69 83 SER A O 1
ATOM 666 N N . PRO A 1 84 ? 21.222 -6.754 -5.360 1.00 46.75 84 PRO A N 1
ATOM 667 C CA . PRO A 1 84 ? 21.229 -7.013 -3.910 1.00 46.75 84 PRO A CA 1
ATOM 668 C C . PRO A 1 84 ? 20.389 -6.009 -3.090 1.00 46.75 84 PRO A C 1
ATOM 670 O O . PRO A 1 84 ? 20.177 -6.194 -1.891 1.00 46.75 84 PRO A O 1
ATOM 673 N N . TYR A 1 85 ? 19.874 -4.948 -3.720 1.00 48.88 85 TYR A N 1
ATOM 674 C CA . TYR A 1 85 ? 18.910 -4.023 -3.123 1.00 48.88 85 TYR A CA 1
ATOM 675 C C . TYR A 1 85 ? 17.464 -4.558 -3.104 1.00 48.88 85 TYR A C 1
ATOM 677 O O . TYR A 1 85 ? 16.655 -4.052 -2.325 1.00 48.88 85 TYR A O 1
ATOM 685 N N . GLU A 1 86 ? 17.145 -5.600 -3.880 1.00 52.56 86 GLU A N 1
ATOM 686 C CA . GLU A 1 86 ? 15.793 -6.174 -4.026 1.00 52.56 86 GLU A CA 1
ATOM 687 C C . GLU A 1 86 ? 15.329 -6.999 -2.819 1.00 52.56 86 GLU A C 1
ATOM 689 O O . GLU A 1 86 ? 14.137 -7.257 -2.640 1.00 52.56 86 GLU A O 1
ATOM 694 N N . GLN A 1 87 ? 16.257 -7.392 -1.945 1.00 56.44 87 GLN A N 1
ATOM 695 C CA . GLN A 1 87 ? 15.949 -8.188 -0.757 1.00 56.44 87 GLN A CA 1
ATOM 696 C C . GLN A 1 87 ? 15.622 -7.350 0.485 1.00 56.44 87 GLN A C 1
ATOM 698 O O . GLN A 1 87 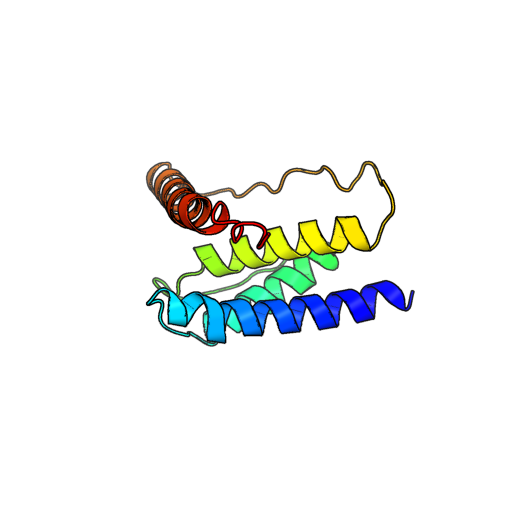? 15.258 -7.920 1.515 1.00 56.44 87 GLN A O 1
ATOM 703 N N . ARG A 1 88 ? 15.683 -6.011 0.412 1.00 67.12 88 ARG A N 1
ATOM 704 C CA . ARG A 1 88 ? 15.493 -5.145 1.588 1.00 67.12 88 ARG A CA 1
ATOM 705 C C . ARG A 1 88 ? 14.109 -5.338 2.214 1.00 67.12 88 ARG A C 1
ATOM 707 O O . ARG A 1 88 ? 13.102 -5.099 1.541 1.00 67.12 88 ARG A O 1
ATOM 714 N N . PRO A 1 89 ? 14.020 -5.803 3.472 1.00 72.44 89 PRO A N 1
ATOM 715 C CA . PRO A 1 89 ? 12.741 -6.064 4.118 1.00 72.44 89 PRO A CA 1
ATOM 716 C C . PRO A 1 89 ? 11.912 -4.781 4.192 1.00 72.44 89 PRO A C 1
ATOM 718 O O . PRO A 1 89 ? 12.442 -3.700 4.444 1.00 72.44 89 PRO A O 1
ATOM 721 N N . VAL A 1 90 ? 10.604 -4.911 3.971 1.00 80.56 90 VAL A N 1
ATOM 722 C CA . VAL A 1 90 ? 9.661 -3.828 4.255 1.00 80.56 90 VAL A CA 1
ATOM 723 C C . VAL A 1 90 ? 9.426 -3.828 5.758 1.00 80.56 90 VAL A C 1
ATOM 725 O O . VAL A 1 90 ? 8.991 -4.833 6.320 1.00 80.56 90 VAL A O 1
ATOM 728 N N . VAL A 1 91 ? 9.732 -2.710 6.410 1.00 83.06 91 VAL A N 1
ATOM 729 C CA . VAL A 1 91 ? 9.531 -2.544 7.850 1.00 83.06 91 VAL A CA 1
ATOM 730 C C . VAL A 1 91 ? 8.286 -1.701 8.068 1.00 83.06 91 VAL A C 1
ATOM 732 O O . VAL A 1 91 ? 8.249 -0.530 7.703 1.00 83.06 91 VAL A O 1
ATOM 735 N N . ILE A 1 92 ? 7.271 -2.300 8.686 1.00 85.12 92 ILE A N 1
ATOM 736 C CA . ILE A 1 92 ? 6.061 -1.598 9.111 1.00 85.12 92 ILE A CA 1
ATOM 737 C C . ILE A 1 92 ? 6.170 -1.377 10.617 1.00 85.12 92 ILE A C 1
ATOM 739 O O . ILE A 1 92 ? 6.101 -2.325 11.398 1.00 85.12 92 ILE A O 1
ATOM 743 N N . SER A 1 93 ? 6.371 -0.124 11.020 1.00 83.94 93 SER A N 1
ATOM 744 C CA . SER A 1 93 ? 6.430 0.260 12.430 1.00 83.94 93 SER A CA 1
ATOM 745 C C . SER A 1 93 ? 5.068 0.766 12.897 1.00 83.94 93 SER A C 1
ATOM 747 O O . SER A 1 93 ? 4.445 1.597 12.237 1.00 83.94 93 SER A O 1
ATOM 749 N N . THR A 1 94 ? 4.602 0.279 14.046 1.00 85.38 94 THR A N 1
ATOM 750 C CA . THR A 1 94 ? 3.355 0.732 14.677 1.00 85.38 94 THR A CA 1
ATOM 751 C C . THR A 1 94 ? 3.552 0.993 16.157 1.00 85.38 94 THR A C 1
ATOM 753 O O . THR A 1 94 ? 4.331 0.302 16.811 1.00 85.38 94 THR A O 1
ATOM 756 N N . SER A 1 95 ? 2.745 1.896 16.705 1.00 82.81 95 SER A N 1
ATOM 757 C CA . SER A 1 95 ? 2.816 2.339 18.098 1.00 82.81 95 SER A CA 1
ATOM 758 C C . SER A 1 95 ? 2.402 1.300 19.150 1.00 82.81 95 SER A C 1
ATOM 760 O O . SER A 1 95 ? 2.698 1.507 20.323 1.00 82.81 95 SER A O 1
ATOM 762 N N . SER A 1 96 ? 1.7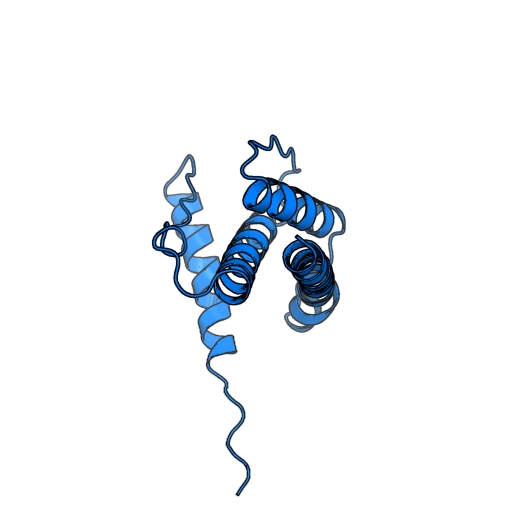27 0.195 18.793 1.00 79.50 96 SER A N 1
ATOM 763 C CA . SER A 1 96 ? 1.282 -0.802 19.782 1.00 79.50 96 SER A CA 1
ATOM 764 C C . SER A 1 96 ? 1.309 -2.251 19.289 1.00 79.50 96 SER A C 1
ATOM 766 O O . SER A 1 96 ? 1.110 -2.537 18.109 1.00 79.50 96 SER A O 1
ATOM 768 N N . ILE A 1 97 ? 1.479 -3.189 20.228 1.00 79.81 97 ILE A N 1
ATOM 769 C CA . ILE A 1 97 ? 1.472 -4.643 19.978 1.00 79.81 97 ILE A CA 1
ATOM 770 C C . ILE A 1 97 ? 0.101 -5.119 19.469 1.00 79.81 97 ILE A C 1
ATOM 772 O O . ILE A 1 97 ? 0.023 -6.043 18.660 1.00 79.81 97 ILE A O 1
ATOM 776 N N . THR A 1 98 ? -0.993 -4.488 19.903 1.00 75.31 98 THR A N 1
ATOM 777 C CA . THR A 1 98 ? -2.350 -4.811 19.432 1.00 75.31 98 THR A CA 1
ATOM 778 C C . THR A 1 98 ? -2.496 -4.539 17.936 1.00 75.31 98 THR A C 1
ATOM 780 O O . THR A 1 98 ? -3.049 -5.368 17.215 1.00 75.31 98 THR A O 1
ATOM 783 N N . LEU A 1 99 ? -1.940 -3.422 17.452 1.00 74.50 99 LEU A N 1
ATOM 784 C CA . LEU A 1 99 ? -1.930 -3.072 16.029 1.00 74.50 99 LEU A CA 1
ATOM 785 C C . LEU A 1 99 ? -1.053 -4.035 15.221 1.00 74.50 99 LEU A C 1
ATOM 787 O O . LEU A 1 99 ? -1.487 -4.507 14.172 1.00 74.50 99 LEU A O 1
ATOM 791 N N . GLN A 1 100 ? 0.120 -4.407 15.744 1.00 76.69 100 GLN A N 1
ATOM 792 C CA . GLN A 1 100 ? 0.984 -5.413 15.111 1.00 76.69 100 GLN A CA 1
ATOM 793 C C . GLN A 1 100 ? 0.263 -6.758 14.969 1.00 76.69 100 GLN A C 1
ATOM 795 O O . GLN A 1 100 ? 0.269 -7.364 13.899 1.00 76.69 100 GLN A O 1
ATOM 800 N N . LYS A 1 101 ? -0.417 -7.216 16.028 1.00 78.06 101 LYS A N 1
ATOM 801 C CA . LYS A 1 101 ? -1.211 -8.453 15.992 1.00 78.06 101 LYS A CA 1
ATOM 802 C C . LYS A 1 101 ? -2.362 -8.360 14.992 1.00 78.06 101 LYS A C 1
ATOM 804 O O . LYS A 1 101 ? -2.584 -9.316 14.256 1.00 78.06 101 LYS A O 1
ATOM 809 N N . ALA A 1 102 ? -3.058 -7.225 14.926 1.00 74.62 102 ALA A N 1
ATOM 810 C CA . ALA A 1 102 ? -4.130 -7.007 13.957 1.00 74.62 102 ALA A CA 1
ATOM 811 C C . ALA A 1 102 ? -3.618 -7.068 12.505 1.00 74.62 102 ALA A C 1
ATOM 813 O O . ALA A 1 102 ? -4.234 -7.729 11.672 1.00 74.62 102 ALA A O 1
ATOM 814 N N . MET A 1 103 ? -2.460 -6.465 12.213 1.00 74.94 103 MET A N 1
ATOM 815 C CA . MET A 1 103 ? -1.805 -6.567 10.900 1.00 74.94 103 MET A CA 1
ATOM 816 C C . MET A 1 103 ? -1.419 -8.010 10.555 1.00 74.94 103 MET A C 1
ATOM 818 O O . MET A 1 103 ? -1.650 -8.471 9.441 1.00 74.94 103 MET A O 1
ATOM 822 N N . LEU A 1 104 ? -0.854 -8.743 11.516 1.00 72.88 104 LEU A N 1
ATOM 823 C CA . LEU A 1 104 ? -0.390 -10.114 11.300 1.00 72.88 104 LEU A CA 1
ATOM 824 C C . LEU A 1 104 ? -1.563 -11.088 11.096 1.00 72.88 104 LEU A C 1
ATOM 826 O O . LEU A 1 104 ? -1.473 -12.014 10.293 1.00 72.88 104 LEU A O 1
ATOM 830 N N . MET A 1 105 ? -2.685 -10.859 11.782 1.00 61.59 105 MET A N 1
ATOM 831 C CA . MET A 1 105 ? -3.930 -11.609 11.576 1.00 61.59 105 MET A CA 1
ATOM 832 C C . MET A 1 105 ? -4.563 -11.295 10.217 1.00 61.59 105 MET A C 1
ATOM 834 O O . MET A 1 105 ? -4.999 -12.210 9.526 1.00 61.59 105 MET A O 1
ATOM 838 N N . CYS A 1 106 ? -4.542 -10.028 9.802 1.00 59.12 106 CYS A N 1
ATOM 839 C CA . CYS A 1 106 ? -5.015 -9.571 8.497 1.00 59.12 106 CYS A CA 1
ATOM 840 C C . CYS A 1 106 ? -4.270 -10.259 7.331 1.00 59.12 106 CYS A C 1
ATOM 842 O O . CYS A 1 106 ? -4.908 -10.695 6.376 1.00 59.12 106 CYS A O 1
ATOM 844 N N . GLY A 1 107 ? -2.952 -10.468 7.450 1.00 55.28 107 GLY A N 1
ATOM 845 C CA . GLY A 1 107 ? -2.164 -11.2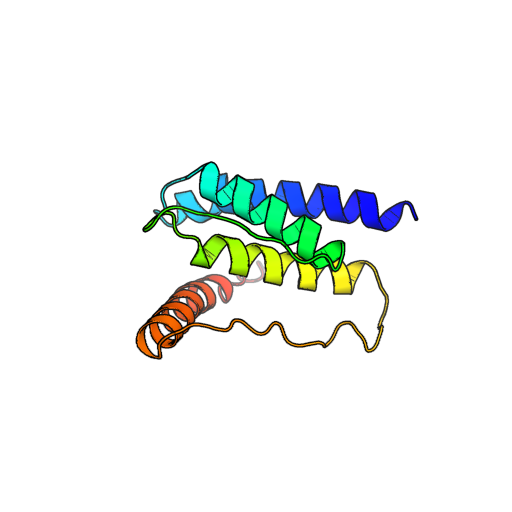13 6.455 1.00 55.28 107 GLY A CA 1
ATOM 846 C C . GLY A 1 107 ? -2.364 -12.738 6.464 1.00 55.28 107 GLY A C 1
ATOM 847 O O . GLY A 1 107 ? -2.174 -13.389 5.443 1.00 55.28 107 GLY A O 1
ATOM 848 N N . LYS A 1 108 ? -2.770 -13.340 7.591 1.00 44.53 108 LYS A N 1
ATOM 849 C CA . LYS A 1 108 ? -3.011 -14.796 7.670 1.00 44.53 108 LYS A CA 1
ATOM 850 C C . LYS A 1 108 ? -4.320 -15.239 7.024 1.00 44.53 108 LYS A C 1
ATOM 852 O O . LYS A 1 108 ? -4.425 -16.396 6.625 1.00 44.53 108 LYS A O 1
ATOM 857 N N . VAL A 1 109 ? -5.304 -14.346 6.936 1.00 39.81 109 VAL A N 1
ATOM 858 C CA . VAL A 1 109 ? -6.581 -14.639 6.271 1.00 39.81 109 VAL A CA 1
ATOM 859 C C . VAL A 1 109 ? -6.379 -14.767 4.758 1.00 39.81 109 VAL A C 1
ATOM 861 O O . VAL A 1 109 ? -6.926 -15.681 4.161 1.00 39.81 109 VAL A O 1
ATOM 864 N N . THR A 1 110 ? -5.506 -13.958 4.150 1.00 39.53 110 THR A N 1
ATOM 865 C CA . THR A 1 110 ? -5.267 -13.979 2.696 1.00 39.53 110 THR A CA 1
ATOM 866 C C . THR A 1 110 ? -4.333 -15.097 2.218 1.00 39.53 110 THR A C 1
ATOM 868 O O . THR A 1 110 ? -4.464 -15.533 1.078 1.00 39.53 110 THR A O 1
ATOM 871 N N . SER A 1 111 ? -3.427 -15.623 3.055 1.00 35.91 111 SER A N 1
ATOM 872 C CA . SER A 1 111 ? -2.582 -16.768 2.657 1.00 35.91 111 SER A CA 1
ATOM 873 C C . SER A 1 111 ? -3.361 -18.074 2.485 1.00 35.91 111 SER A C 1
ATOM 875 O O . SER A 1 111 ? -2.970 -18.894 1.665 1.00 35.91 111 SER A O 1
ATOM 877 N N . LYS A 1 112 ? -4.469 -18.283 3.211 1.00 35.31 112 LYS A N 1
ATOM 878 C CA . LYS A 1 112 ? -5.261 -19.518 3.060 1.00 35.31 112 LYS A CA 1
ATOM 879 C C . LYS A 1 112 ? -6.046 -19.587 1.748 1.00 35.31 112 LYS A C 1
ATOM 881 O O . LYS A 1 112 ? -6.326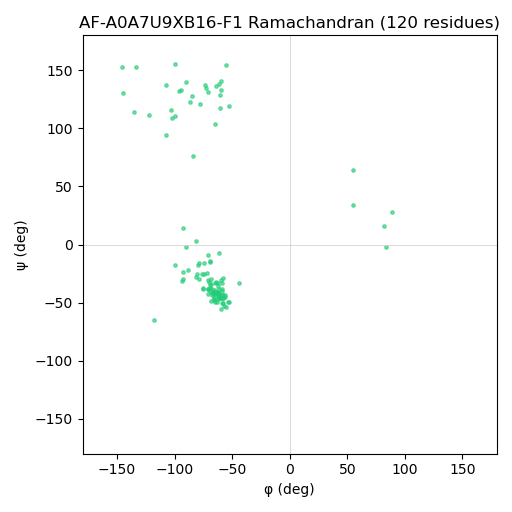 -20.693 1.295 1.00 35.31 112 LYS A O 1
ATOM 886 N N . ASP A 1 113 ? -6.367 -18.447 1.142 1.00 35.25 113 ASP A N 1
ATOM 887 C CA . ASP A 1 113 ? -7.096 -18.398 -0.130 1.00 35.25 113 ASP A CA 1
ATOM 888 C C . ASP A 1 113 ? -6.160 -18.348 -1.351 1.00 35.25 113 ASP A C 1
ATOM 890 O O . ASP A 1 113 ? -6.536 -18.806 -2.428 1.00 35.25 113 ASP A O 1
ATOM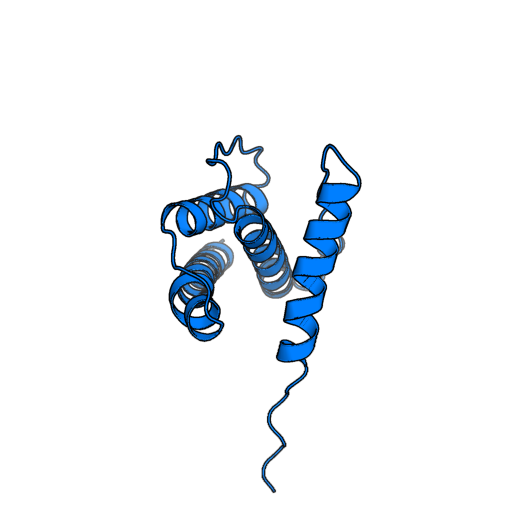 894 N N . PHE A 1 114 ? -4.914 -17.881 -1.189 1.00 36.28 114 PHE A N 1
ATOM 895 C CA . PHE A 1 114 ? -3.934 -17.799 -2.284 1.00 36.28 114 PHE A CA 1
ATOM 896 C C . PHE A 1 114 ? -3.241 -19.138 -2.615 1.00 36.28 114 PHE A C 1
ATOM 898 O O . PHE A 1 114 ? -2.724 -19.296 -3.718 1.00 36.28 114 PHE A O 1
ATOM 905 N N . ASP A 1 115 ? -3.280 -20.124 -1.709 1.00 35.69 115 ASP A N 1
ATOM 906 C CA . ASP A 1 115 ? -2.738 -21.479 -1.932 1.00 35.69 115 ASP A CA 1
ATOM 907 C C . ASP A 1 115 ? -3.691 -22.412 -2.717 1.00 35.69 115 ASP A C 1
ATOM 909 O O . ASP A 1 115 ? -3.370 -23.578 -2.960 1.00 35.69 115 ASP A O 1
ATOM 913 N N . ARG A 1 116 ? -4.860 -21.936 -3.175 1.00 34.03 116 ARG A N 1
ATOM 914 C CA . ARG A 1 116 ? -5.692 -22.683 -4.136 1.00 34.03 116 ARG A CA 1
ATOM 915 C C . ARG A 1 116 ? -5.214 -22.441 -5.565 1.00 34.03 116 ARG A C 1
ATOM 917 O O . ARG A 1 116 ? -5.836 -21.735 -6.352 1.00 34.03 116 ARG A O 1
ATOM 924 N N . GLN A 1 117 ? -4.109 -23.087 -5.911 1.00 36.00 117 GLN A N 1
ATOM 925 C CA . GLN A 1 117 ? -3.740 -23.336 -7.300 1.00 36.00 117 GLN A CA 1
ATOM 926 C C . GLN A 1 117 ? -4.848 -24.194 -7.951 1.00 36.00 117 GLN A C 1
ATOM 928 O O . GLN A 1 117 ? -5.239 -25.203 -7.354 1.00 36.00 117 GLN A O 1
ATOM 933 N N . PRO A 1 118 ? -5.415 -23.826 -9.118 1.00 36.44 118 PRO A N 1
ATOM 934 C CA . PRO A 1 118 ? -6.398 -24.682 -9.774 1.00 36.44 118 PRO A CA 1
ATOM 935 C C . PRO A 1 118 ? -5.734 -26.021 -10.133 1.00 36.44 118 PRO A C 1
ATOM 937 O O . PRO A 1 118 ? -4.576 -26.021 -10.565 1.00 36.44 118 PRO A O 1
ATOM 940 N N . PRO A 1 119 ? -6.418 -27.165 -9.938 1.00 34.69 119 PRO A N 1
ATOM 941 C CA . PRO A 1 119 ? -5.856 -28.459 -10.291 1.00 34.69 119 PRO A CA 1
ATOM 942 C C . PRO A 1 119 ? -5.541 -28.474 -11.787 1.00 34.69 119 PRO A C 1
ATOM 944 O O . PRO A 1 119 ? -6.362 -28.062 -12.609 1.00 34.69 119 PRO A O 1
ATOM 947 N N . ALA A 1 120 ? -4.335 -28.935 -12.122 1.00 38.59 120 ALA A N 1
ATOM 948 C CA . ALA A 1 120 ? -3.957 -29.240 -13.491 1.00 38.59 120 ALA A CA 1
ATOM 949 C C . ALA A 1 120 ? -5.009 -30.191 -14.081 1.00 38.59 120 ALA A C 1
ATOM 951 O O . ALA A 1 120 ? -5.262 -31.267 -13.536 1.00 38.59 120 ALA A O 1
ATOM 952 N N . ILE A 1 121 ? -5.672 -29.739 -15.142 1.00 38.44 121 ILE A N 1
ATOM 953 C CA . ILE A 1 121 ? -6.659 -30.525 -15.880 1.00 38.44 121 ILE A CA 1
ATOM 954 C C . ILE A 1 121 ? -5.878 -31.587 -16.683 1.00 38.44 121 ILE A C 1
ATOM 956 O O . ILE A 1 121 ? -4.836 -31.228 -17.240 1.00 38.44 121 ILE A O 1
ATOM 960 N N . PRO A 1 122 ? -6.318 -32.862 -16.686 1.00 53.72 122 PRO A N 1
ATOM 961 C CA . PRO A 1 122 ? -5.617 -33.978 -17.329 1.00 53.72 122 PRO A CA 1
ATOM 962 C C . PRO A 1 122 ? -5.505 -33.866 -18.853 1.00 53.72 122 PRO A C 1
ATOM 964 O O . PRO A 1 122 ? -6.399 -33.249 -19.478 1.00 53.72 122 PRO A O 1
#

Secondary structure (DSSP, 8-state):
--HHHHHHHHHHHHHHHIIIIIHHHTTPPP-HHHHHHHHHHHHHHHHT--------TTS-HHHHHHHHHHHHHHHHHHHSSS-TTTTPPP----S-HHHHHHHHHHHHHHHHHHT-PPPPP-

Sequence (122 aa):
MYYIKEYLKRAHREIDTIFRVLFPEHGMAVREEQIMLCHEMLDNLLGRNIALCDAGVGIGKTYAYLVACVLMRKYSLLAEGCSPYEQRPVVISTSSITLQKAMLMCGKVTSKDFDRQPPAIP

pLDDT: mean 71.93, std 16.91, range [34.03, 90.44]